Protein AF-A0A1I6QLY6-F1 (afdb_monomer_lite)

Sequence (135 aa):
MPFIPRRVPFSQSLQRQLAGAKGEIAAVLFVSQSQRSIPKPQMSLTLRGGSQLSVAYNLIVQQLFTSSTILARQFALGKNRNQIRKASTLPRWASLPIREARQATGAAIQDPLTPKWALFHLNRAYTVLTNLIDR

Foldseek 3Di:
DDPDPLDAAADPVLLVLLVLLLVLLVVVLVVLVVQVPDPDRPQHQPPPLNVLSVLLNVLSVVNSVVSVVSVVVVVVVVDDPVRRDHDPADDPVSQVSLVSSLVSLVVLLVPPSNDPVSNVSSVSSNVSSVVRNVD

Secondary structure (DSSP, 8-state):
------PPPBPHHHHHHHHHHHHHHHHHHHHHHHHHTSSS-TT---SSTHHHHHHHHHHHHHHHHHHHHHHHHHHHTT--TTTS--BSS--HHHHHHHHHHHHHHHHHHH-TTS-HHHHHHHHHHHHHHHHHH--

Structure (mmCIF, N/CA/C/O backbone):
data_AF-A0A1I6QLY6-F1
#
_entry.id   AF-A0A1I6QLY6-F1
#
loop_
_atom_site.group_PDB
_atom_site.id
_atom_site.type_symbol
_atom_site.label_atom_id
_atom_site.label_alt_id
_atom_site.label_comp_id
_atom_site.label_asym_id
_atom_site.label_entity_id
_atom_site.label_seq_id
_at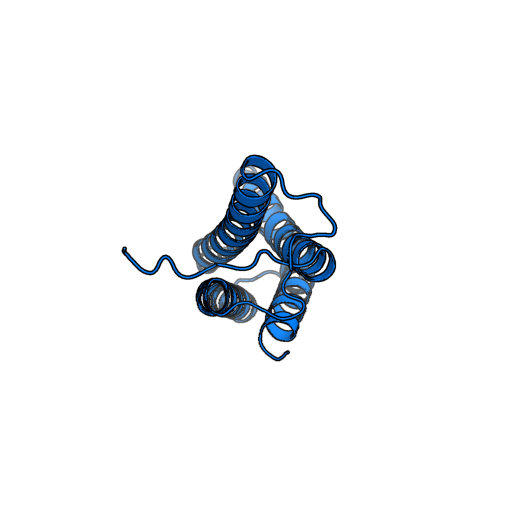om_site.pdbx_PDB_ins_code
_atom_site.Cartn_x
_atom_site.Cartn_y
_atom_site.Cartn_z
_atom_site.occupancy
_atom_site.B_iso_or_equiv
_atom_site.auth_seq_id
_atom_site.auth_comp_id
_atom_site.auth_asym_id
_atom_site.auth_atom_id
_atom_site.pdbx_PDB_model_num
ATOM 1 N N . MET A 1 1 ? -29.520 10.960 16.364 1.00 44.47 1 MET A N 1
ATOM 2 C CA . MET A 1 1 ? -28.051 11.140 16.245 1.00 44.47 1 MET A CA 1
ATOM 3 C C . MET A 1 1 ? -27.586 10.540 14.924 1.00 44.47 1 MET A C 1
ATOM 5 O O . MET A 1 1 ? -28.097 9.478 14.586 1.00 44.47 1 MET A O 1
ATOM 9 N N . PRO A 1 2 ? -26.659 11.166 14.176 1.00 45.47 2 PRO A N 1
ATOM 10 C CA . PRO A 1 2 ? -26.141 10.589 12.937 1.00 45.47 2 PRO A CA 1
ATOM 11 C C . PRO A 1 2 ? -25.313 9.326 13.218 1.00 45.47 2 PRO A C 1
ATOM 13 O O . PRO A 1 2 ? -24.435 9.321 14.083 1.00 45.47 2 PRO A O 1
ATOM 16 N N . PHE A 1 3 ? -25.576 8.251 12.474 1.00 51.56 3 PHE A N 1
ATOM 17 C CA . PHE A 1 3 ? -24.799 7.014 12.553 1.00 51.56 3 PHE A CA 1
ATOM 18 C C . PHE A 1 3 ? -23.434 7.220 11.884 1.00 51.56 3 PHE A C 1
ATOM 20 O O . PHE A 1 3 ? -23.297 7.090 10.670 1.00 51.56 3 PHE A O 1
ATOM 27 N N . ILE A 1 4 ? -22.407 7.553 12.670 1.00 57.72 4 ILE A N 1
ATOM 28 C CA . ILE A 1 4 ? -21.028 7.596 12.171 1.00 57.72 4 ILE A CA 1
ATOM 29 C C . ILE A 1 4 ? -20.530 6.145 12.054 1.00 57.72 4 ILE A C 1
ATOM 31 O O . ILE A 1 4 ? -20.343 5.493 13.089 1.00 57.72 4 ILE A O 1
ATOM 35 N N . PRO A 1 5 ? -20.281 5.609 10.841 1.00 63.12 5 PRO A N 1
ATOM 36 C CA . PRO A 1 5 ? -19.817 4.237 10.689 1.00 63.12 5 PRO A CA 1
ATOM 37 C C . PRO A 1 5 ? -18.459 4.066 11.380 1.00 63.12 5 PRO A C 1
ATOM 39 O O . PRO A 1 5 ? -17.467 4.707 11.018 1.00 63.12 5 PRO A O 1
ATOM 42 N N . ARG A 1 6 ? -18.408 3.191 12.393 1.00 75.19 6 ARG A N 1
ATOM 43 C CA . ARG A 1 6 ? -17.197 2.919 13.183 1.00 75.19 6 ARG A CA 1
ATOM 44 C C . ARG A 1 6 ? -16.128 2.255 12.313 1.00 75.19 6 ARG A C 1
ATOM 46 O O . ARG A 1 6 ? -16.076 1.032 12.198 1.00 75.19 6 ARG A O 1
ATOM 53 N N . ARG A 1 7 ? -15.243 3.061 11.721 1.00 88.00 7 ARG A N 1
ATOM 54 C CA . ARG A 1 7 ? -14.041 2.563 11.041 1.00 88.00 7 ARG A CA 1
ATOM 55 C C . ARG A 1 7 ? -13.121 1.904 12.069 1.00 88.00 7 ARG A C 1
ATOM 57 O O . ARG A 1 7 ? -12.759 2.517 13.069 1.00 88.00 7 ARG A O 1
ATOM 64 N N . VAL A 1 8 ? -12.756 0.653 11.810 1.00 90.38 8 VAL A N 1
ATOM 65 C CA . VAL A 1 8 ? -11.804 -0.115 12.622 1.00 90.38 8 VAL A CA 1
ATOM 66 C C . VAL A 1 8 ? -10.395 0.113 12.053 1.00 90.38 8 VAL A C 1
ATOM 68 O O . VAL A 1 8 ? -10.245 0.041 10.828 1.00 90.38 8 VAL A O 1
ATOM 71 N N . PRO A 1 9 ? -9.379 0.406 12.886 1.00 92.62 9 PRO A N 1
ATOM 72 C CA . PRO A 1 9 ? -8.000 0.560 12.433 1.00 92.62 9 PRO A CA 1
ATOM 73 C C . PRO A 1 9 ? -7.386 -0.793 12.061 1.00 92.62 9 PRO A C 1
ATOM 75 O O . PRO A 1 9 ? -7.827 -1.844 12.533 1.00 92.62 9 PRO A O 1
ATOM 78 N N . PHE A 1 10 ? -6.335 -0.775 11.249 1.00 93.94 10 PHE A N 1
ATOM 79 C CA . PHE A 1 10 ? -5.592 -1.979 10.892 1.00 93.94 10 PHE A CA 1
ATOM 80 C C . PHE A 1 10 ? -4.875 -2.583 12.110 1.00 93.94 10 PHE A C 1
ATOM 82 O O . PHE A 1 10 ? -4.448 -1.882 13.031 1.00 93.94 10 PHE A O 1
ATOM 89 N N . SER A 1 11 ? -4.715 -3.905 12.105 1.00 94.38 11 SER A N 1
ATOM 90 C CA . SER A 1 11 ? -3.779 -4.600 12.991 1.00 94.38 11 SER A CA 1
ATOM 91 C C . SER A 1 11 ? -2.325 -4.309 12.609 1.00 94.38 11 SER A C 1
ATOM 93 O O . SER A 1 11 ? -2.014 -3.902 11.489 1.00 94.38 11 SER A O 1
ATOM 95 N N . GLN A 1 12 ? -1.408 -4.546 13.549 1.00 92.50 12 GLN A N 1
ATOM 96 C CA . GLN A 1 12 ? 0.021 -4.291 13.353 1.00 92.50 12 GLN A CA 1
ATOM 97 C C . GLN A 1 12 ? 0.633 -5.154 12.232 1.00 92.50 12 GLN A C 1
ATOM 99 O O . GLN A 1 12 ? 1.577 -4.720 11.576 1.00 92.50 12 GLN A O 1
ATOM 104 N N . SER A 1 13 ? 0.089 -6.349 11.976 1.00 93.44 13 SER A N 1
ATOM 105 C CA . SER A 1 13 ? 0.469 -7.202 10.842 1.00 93.44 13 SER A CA 1
ATOM 106 C C . SER A 1 13 ? 0.074 -6.575 9.501 1.00 93.44 13 SER A C 1
ATOM 108 O O . SER A 1 13 ? 0.943 -6.414 8.646 1.00 93.44 13 SER A O 1
ATOM 110 N N . LEU A 1 14 ? -1.182 -6.137 9.341 1.00 93.69 14 LEU A N 1
ATOM 111 C CA . LEU A 1 14 ? -1.640 -5.431 8.134 1.00 93.69 14 LEU A CA 1
ATOM 112 C C . LEU A 1 14 ? -0.856 -4.131 7.894 1.00 93.69 14 LEU A C 1
ATOM 114 O O . LEU A 1 14 ? -0.453 -3.850 6.768 1.00 93.69 14 LEU A O 1
ATOM 118 N N . GLN A 1 15 ? -0.589 -3.352 8.952 1.00 93.94 15 GLN A N 1
ATOM 119 C CA . GLN A 1 15 ? 0.222 -2.132 8.854 1.00 93.94 15 GLN A CA 1
ATOM 120 C C . GLN A 1 15 ? 1.644 -2.427 8.363 1.00 93.94 15 GLN A C 1
ATOM 122 O O . GLN A 1 15 ? 2.135 -1.725 7.483 1.00 93.94 15 GLN A O 1
ATOM 127 N N . ARG A 1 16 ? 2.293 -3.479 8.885 1.00 95.00 16 ARG A N 1
ATOM 128 C CA . ARG A 1 16 ? 3.625 -3.916 8.430 1.00 95.00 16 ARG A CA 1
ATOM 129 C C . ARG A 1 16 ? 3.614 -4.384 6.974 1.00 95.00 16 ARG A C 1
ATOM 131 O O . ARG A 1 16 ? 4.515 -4.019 6.230 1.00 95.00 16 ARG A O 1
ATOM 138 N N . GLN A 1 17 ? 2.597 -5.139 6.557 1.00 94.94 17 GLN A N 1
ATOM 139 C CA . GLN A 1 17 ? 2.454 -5.595 5.169 1.00 94.94 17 GLN A CA 1
ATOM 140 C C . GLN A 1 17 ? 2.298 -4.410 4.204 1.00 94.94 17 GLN A C 1
ATOM 142 O O . GLN A 1 17 ? 3.074 -4.285 3.258 1.00 94.94 17 GLN A O 1
ATOM 147 N N . LEU A 1 18 ? 1.382 -3.477 4.486 1.00 94.31 18 LEU A N 1
ATOM 148 C CA . LEU A 1 18 ? 1.217 -2.263 3.677 1.00 94.31 18 LEU A CA 1
ATOM 149 C C . LEU A 1 18 ? 2.463 -1.368 3.686 1.00 94.31 18 LEU A C 1
ATOM 151 O O . LEU A 1 18 ? 2.827 -0.830 2.644 1.00 94.31 18 LEU A O 1
ATOM 155 N N . ALA A 1 19 ? 3.154 -1.234 4.821 1.00 94.00 19 ALA A N 1
ATOM 156 C CA . ALA A 1 19 ? 4.420 -0.504 4.892 1.00 94.00 19 ALA A CA 1
ATOM 157 C C . ALA A 1 19 ? 5.532 -1.169 4.055 1.00 94.00 19 ALA A C 1
ATOM 159 O O . ALA A 1 19 ? 6.325 -0.456 3.442 1.00 94.00 19 ALA A O 1
ATOM 160 N N . GLY A 1 20 ? 5.552 -2.504 3.974 1.00 94.62 20 GLY A N 1
ATOM 161 C CA . GLY A 1 20 ? 6.429 -3.262 3.080 1.00 94.62 20 GLY A CA 1
ATOM 162 C C . GLY A 1 20 ? 6.147 -2.961 1.607 1.00 94.62 20 GLY A C 1
ATOM 163 O O . GLY A 1 20 ? 7.036 -2.490 0.905 1.00 94.62 20 GLY A O 1
ATOM 164 N N . ALA A 1 21 ? 4.895 -3.120 1.160 1.00 93.88 21 ALA A N 1
ATOM 165 C CA . ALA A 1 21 ? 4.494 -2.788 -0.215 1.00 93.88 21 ALA A CA 1
ATOM 166 C C . ALA A 1 21 ? 4.794 -1.318 -0.576 1.00 93.88 21 ALA A C 1
ATOM 168 O O . ALA A 1 21 ? 5.302 -1.031 -1.659 1.00 93.88 21 ALA A O 1
ATOM 169 N N . LYS A 1 22 ? 4.560 -0.391 0.365 1.00 95.12 22 LYS A N 1
ATOM 170 C CA . LYS A 1 22 ? 4.938 1.025 0.241 1.00 95.12 22 LYS A CA 1
ATOM 171 C C . LYS A 1 22 ? 6.445 1.206 0.023 1.00 95.12 22 LYS A C 1
ATOM 173 O O . LYS A 1 22 ? 6.836 2.058 -0.767 1.00 95.12 22 LYS A O 1
ATOM 178 N N . GLY A 1 23 ? 7.278 0.466 0.756 1.00 91.81 23 GLY A N 1
ATOM 179 C CA . GLY A 1 23 ? 8.739 0.537 0.669 1.00 91.81 23 GLY A CA 1
ATOM 180 C C . GLY A 1 23 ? 9.272 0.058 -0.680 1.00 91.81 23 GLY A C 1
ATOM 181 O O . GLY A 1 23 ? 10.084 0.746 -1.290 1.00 91.81 23 GLY A O 1
ATOM 182 N N . GLU A 1 24 ? 8.751 -1.061 -1.181 1.00 94.00 24 GLU A N 1
ATOM 183 C CA . GLU A 1 24 ? 9.114 -1.606 -2.497 1.00 94.00 24 GLU A CA 1
ATOM 184 C C . GLU A 1 24 ? 8.754 -0.629 -3.638 1.00 94.00 24 GLU A C 1
ATOM 186 O O . GLU A 1 24 ? 9.584 -0.343 -4.499 1.00 94.00 24 GLU A O 1
ATOM 191 N N . ILE A 1 25 ? 7.555 -0.027 -3.610 1.00 91.38 25 ILE A N 1
ATOM 192 C CA . ILE A 1 25 ? 7.154 0.999 -4.595 1.00 91.38 25 ILE A CA 1
ATOM 193 C C . ILE A 1 25 ? 8.012 2.271 -4.452 1.00 91.38 25 ILE A C 1
ATOM 195 O O . ILE A 1 25 ? 8.403 2.872 -5.455 1.00 91.38 25 ILE A O 1
ATOM 199 N N . ALA A 1 26 ? 8.350 2.674 -3.220 1.00 89.81 26 ALA A N 1
ATOM 200 C CA . ALA A 1 26 ? 9.211 3.831 -2.968 1.00 89.81 26 ALA A CA 1
ATOM 201 C C . ALA A 1 26 ? 10.620 3.657 -3.547 1.00 89.81 26 ALA A C 1
ATOM 203 O O . ALA A 1 26 ? 11.158 4.616 -4.094 1.00 89.81 26 ALA A O 1
ATOM 204 N N . ALA A 1 27 ? 11.201 2.455 -3.461 1.00 88.50 27 ALA A N 1
ATOM 205 C CA . ALA A 1 27 ? 12.515 2.164 -4.031 1.00 88.50 27 ALA A CA 1
ATOM 206 C C . ALA A 1 27 ? 12.530 2.401 -5.552 1.00 88.50 27 ALA A C 1
ATOM 208 O O . ALA A 1 27 ? 13.419 3.081 -6.067 1.00 88.50 27 ALA A O 1
ATOM 209 N N . VAL A 1 28 ? 11.496 1.930 -6.261 1.00 88.12 28 VAL A N 1
ATOM 210 C CA . VAL A 1 28 ? 11.352 2.142 -7.711 1.00 88.12 28 VAL A CA 1
ATOM 211 C C . VAL A 1 28 ? 11.174 3.620 -8.052 1.00 88.12 28 VAL A C 1
ATOM 213 O O . VAL A 1 28 ? 11.836 4.122 -8.963 1.00 88.12 28 VAL A O 1
ATOM 216 N N . LEU A 1 29 ? 10.328 4.343 -7.311 1.00 86.81 29 LEU A N 1
ATOM 217 C CA . LEU A 1 29 ? 10.123 5.781 -7.514 1.00 86.81 29 LEU A CA 1
ATOM 218 C C . LEU A 1 29 ? 11.402 6.592 -7.250 1.00 86.81 29 LEU A C 1
ATOM 220 O O . LEU A 1 29 ? 11.733 7.462 -8.052 1.00 86.81 29 LEU A O 1
ATOM 224 N N . PHE A 1 30 ? 12.143 6.283 -6.183 1.00 85.12 30 PHE A N 1
ATOM 225 C CA . PHE A 1 30 ? 13.388 6.966 -5.829 1.00 85.12 30 PHE A CA 1
ATOM 226 C C . PHE A 1 30 ? 14.463 6.798 -6.910 1.00 85.12 30 PHE A C 1
ATOM 228 O O . PHE A 1 30 ? 15.017 7.791 -7.379 1.00 85.12 30 PHE A O 1
ATOM 235 N N . VAL A 1 31 ? 14.707 5.564 -7.369 1.00 81.88 31 VAL A N 1
ATOM 236 C CA . VAL A 1 31 ? 15.673 5.292 -8.449 1.00 81.88 31 VAL A CA 1
ATOM 237 C C . VAL A 1 31 ? 15.230 5.942 -9.767 1.00 81.88 31 VAL A C 1
ATOM 239 O O . VAL A 1 31 ? 16.050 6.516 -10.479 1.00 81.88 31 VAL A O 1
ATOM 242 N N . SER A 1 32 ? 13.927 5.948 -10.068 1.00 78.62 32 SER A N 1
ATOM 243 C CA . SER A 1 32 ? 13.393 6.641 -11.254 1.00 78.62 32 SER A CA 1
ATOM 244 C C . SER A 1 32 ? 13.607 8.160 -11.201 1.00 78.62 32 SER A C 1
ATOM 246 O O . SER A 1 32 ? 13.832 8.796 -12.230 1.00 78.62 32 SER A O 1
ATOM 248 N N . GLN A 1 33 ? 13.517 8.759 -10.010 1.00 77.12 33 GLN A N 1
ATOM 249 C CA . GLN A 1 33 ? 13.734 10.191 -9.803 1.00 77.12 33 GLN A CA 1
ATOM 250 C C . GLN A 1 33 ? 15.224 10.551 -9.867 1.00 77.12 33 GLN A C 1
ATOM 252 O O . GLN A 1 33 ? 15.574 11.500 -10.566 1.00 77.12 33 GLN A O 1
ATOM 257 N N . SER A 1 34 ? 16.108 9.775 -9.232 1.00 73.50 34 SER A N 1
ATOM 258 C CA . SER A 1 34 ? 17.555 10.036 -9.260 1.00 73.50 34 SER A CA 1
ATOM 259 C C . SER A 1 34 ? 18.173 9.840 -10.651 1.00 73.50 34 SER A C 1
ATOM 261 O O . SER A 1 34 ? 19.080 10.579 -11.035 1.00 73.50 34 SER A O 1
ATOM 263 N N . GLN A 1 35 ? 17.636 8.924 -11.463 1.00 68.62 35 GLN A N 1
ATOM 264 C CA . GLN A 1 35 ? 18.037 8.765 -12.866 1.00 68.62 35 GLN A CA 1
ATOM 265 C C . GLN A 1 35 ? 17.642 9.959 -13.749 1.00 68.62 35 GLN A C 1
ATOM 267 O O . GLN A 1 35 ? 18.359 10.260 -14.700 1.00 68.62 35 GLN A O 1
ATOM 272 N N . ARG A 1 36 ? 16.545 10.673 -13.444 1.00 60.19 36 ARG A N 1
ATOM 273 C CA . ARG A 1 36 ? 16.150 11.886 -14.191 1.00 60.19 36 ARG A CA 1
ATOM 274 C C . ARG A 1 36 ? 17.100 13.065 -13.976 1.00 60.19 36 ARG A C 1
ATOM 276 O O . ARG A 1 36 ? 17.205 13.906 -14.861 1.00 60.19 36 ARG A O 1
ATOM 283 N N . SER A 1 37 ? 17.789 13.129 -12.837 1.00 60.12 37 SER A N 1
ATOM 284 C CA . SER A 1 37 ? 18.824 14.141 -12.573 1.00 60.12 37 SER A CA 1
ATOM 285 C C . SER A 1 37 ? 20.159 13.876 -13.288 1.00 60.12 37 SER A C 1
ATOM 287 O O . SER A 1 37 ? 21.060 14.705 -13.198 1.00 60.12 37 SER A O 1
ATOM 289 N N . ILE A 1 38 ? 20.310 12.755 -14.006 1.00 59.12 38 ILE A N 1
ATOM 290 C CA . ILE A 1 38 ? 21.534 12.419 -14.746 1.00 59.12 38 ILE A CA 1
ATOM 291 C C . ILE A 1 38 ? 21.334 12.770 -16.233 1.00 59.12 38 ILE A C 1
ATOM 293 O O . ILE A 1 38 ? 20.433 12.211 -16.856 1.00 59.12 38 ILE A O 1
ATOM 297 N N . PRO A 1 39 ? 22.168 13.632 -16.852 1.00 51.56 39 PRO A N 1
ATOM 298 C CA . PRO A 1 39 ? 21.917 14.149 -18.206 1.00 51.56 39 PRO A CA 1
ATOM 299 C C . PRO A 1 39 ? 22.019 13.124 -19.356 1.00 51.56 39 PRO A C 1
ATOM 301 O O . PRO A 1 39 ? 21.597 13.426 -20.470 1.00 51.56 39 PRO A O 1
ATOM 304 N N . LYS A 1 40 ? 22.548 11.912 -19.119 1.00 55.28 40 LYS A N 1
ATOM 305 C CA . LYS A 1 40 ? 22.505 10.773 -20.063 1.00 55.28 40 LYS A CA 1
ATOM 306 C C . LYS A 1 40 ? 22.266 9.441 -19.325 1.00 55.28 40 LYS A C 1
ATOM 308 O O . LYS A 1 40 ? 23.226 8.727 -19.035 1.00 55.28 40 LYS A O 1
ATOM 313 N N . PRO A 1 41 ? 21.013 9.076 -19.006 1.00 52.28 41 PRO A N 1
ATOM 314 C CA . PRO A 1 41 ? 20.709 7.843 -18.288 1.00 52.28 41 PRO A CA 1
ATOM 315 C C . PRO A 1 41 ? 20.496 6.670 -19.262 1.00 52.28 41 PRO A C 1
ATOM 317 O O . PRO A 1 41 ? 19.450 6.567 -19.897 1.00 52.28 41 PRO A O 1
ATOM 320 N N . GLN A 1 42 ? 21.457 5.740 -19.337 1.00 54.56 42 GLN A N 1
ATOM 321 C CA . GLN A 1 42 ? 21.370 4.524 -20.176 1.00 54.56 42 GLN A CA 1
ATOM 322 C C . GLN A 1 42 ? 20.289 3.509 -19.733 1.00 54.56 42 GLN A C 1
ATOM 324 O O . GLN A 1 42 ? 20.052 2.529 -20.432 1.00 54.56 42 GLN A O 1
ATOM 329 N N . MET A 1 43 ? 19.639 3.718 -18.582 1.00 54.75 43 MET A N 1
ATOM 330 C CA . MET A 1 43 ? 18.589 2.840 -18.037 1.00 54.75 43 MET A CA 1
ATOM 331 C C . MET A 1 43 ? 17.431 3.627 -17.398 1.00 54.75 43 MET A C 1
ATOM 333 O O . MET A 1 43 ? 16.912 3.224 -16.356 1.00 54.75 43 MET A O 1
ATOM 337 N N . SER A 1 44 ? 17.046 4.770 -17.975 1.00 52.34 44 SER A N 1
ATOM 338 C CA . SER A 1 44 ? 15.912 5.544 -17.457 1.00 52.34 44 SER A CA 1
ATOM 339 C C . SER A 1 44 ? 14.597 4.774 -17.572 1.00 52.34 44 SER A C 1
ATOM 341 O O . SER A 1 44 ? 14.234 4.262 -18.632 1.00 52.34 44 SER A O 1
ATOM 343 N N . LEU A 1 45 ? 13.838 4.746 -16.476 1.00 53.28 45 LEU A N 1
ATOM 344 C CA . LEU A 1 45 ? 12.443 4.321 -16.513 1.00 53.28 45 LEU A CA 1
ATOM 345 C C . LEU A 1 45 ? 11.684 5.324 -17.404 1.00 53.28 45 LEU A C 1
ATOM 347 O O . LEU A 1 45 ? 11.600 6.512 -17.083 1.00 53.28 45 LEU A O 1
ATOM 351 N N . THR A 1 46 ? 11.195 4.890 -18.568 1.00 53.47 46 THR A N 1
ATOM 352 C CA . THR A 1 46 ? 10.537 5.777 -19.543 1.00 53.47 46 THR A CA 1
ATOM 353 C C . THR A 1 46 ? 9.069 5.933 -19.148 1.00 53.47 46 THR A C 1
ATOM 355 O O . THR A 1 46 ? 8.196 5.153 -19.513 1.00 53.47 46 THR A O 1
ATOM 358 N N . LEU A 1 47 ? 8.815 6.917 -18.282 1.00 54.34 47 LEU A N 1
ATOM 359 C CA . LEU A 1 47 ? 7.655 6.942 -17.386 1.00 54.34 47 LEU A CA 1
ATOM 360 C C . LEU A 1 47 ? 6.307 7.264 -18.068 1.00 54.34 47 LEU A C 1
ATOM 362 O O . LEU A 1 47 ? 5.750 8.339 -17.851 1.00 54.34 47 LEU A O 1
ATOM 366 N N . ARG A 1 48 ? 5.710 6.283 -18.761 1.00 53.41 48 ARG A N 1
ATOM 367 C CA . ARG A 1 48 ? 4.239 6.154 -18.822 1.00 53.41 48 ARG A CA 1
ATOM 368 C C . ARG A 1 48 ? 3.702 5.590 -17.495 1.00 53.41 48 ARG A C 1
ATOM 370 O O . ARG A 1 48 ? 2.860 6.229 -16.865 1.00 53.41 48 ARG A O 1
ATOM 377 N N . GLY A 1 49 ? 4.282 4.501 -16.979 1.00 53.50 49 GLY A N 1
ATOM 378 C CA . GLY A 1 49 ? 3.922 3.907 -15.675 1.00 53.50 49 GLY A CA 1
ATOM 379 C C . GLY A 1 49 ? 4.245 4.731 -14.408 1.00 53.50 49 GLY A C 1
ATOM 380 O O . GLY A 1 49 ? 3.759 4.417 -13.323 1.00 53.50 49 GLY A O 1
ATOM 381 N N . GLY A 1 50 ? 5.019 5.820 -14.496 1.00 61.62 50 GLY A N 1
ATOM 382 C CA . GLY A 1 50 ? 5.428 6.612 -13.318 1.00 61.62 50 GLY A CA 1
ATOM 383 C C . GLY A 1 50 ? 4.288 7.288 -12.557 1.00 61.62 50 GLY A C 1
ATOM 384 O O . GLY A 1 50 ? 4.316 7.380 -11.327 1.00 61.62 50 GLY A O 1
ATOM 385 N N . SER A 1 51 ? 3.264 7.723 -13.294 1.00 70.75 51 SER A N 1
ATOM 386 C CA . SER A 1 51 ? 2.021 8.241 -12.716 1.00 70.75 51 SER A CA 1
ATOM 387 C C . SER A 1 51 ? 1.315 7.154 -11.896 1.00 70.75 51 SER A C 1
ATOM 389 O O . SER A 1 51 ? 0.971 7.371 -10.737 1.00 70.75 51 SER A O 1
ATOM 391 N N . GLN A 1 52 ? 1.213 5.940 -12.446 1.00 80.31 52 GLN A N 1
ATOM 392 C CA . GLN A 1 52 ? 0.547 4.798 -11.812 1.00 80.31 52 GLN A CA 1
ATOM 393 C C . GLN A 1 52 ? 1.249 4.374 -10.512 1.00 80.31 52 GLN A C 1
ATOM 395 O O . GLN A 1 52 ? 0.590 4.210 -9.486 1.00 80.31 52 GLN A O 1
ATOM 400 N N . LEU A 1 53 ? 2.584 4.283 -10.505 1.00 86.00 53 LEU A N 1
ATOM 401 C CA . LEU A 1 53 ? 3.342 3.978 -9.283 1.00 86.00 53 LEU A CA 1
ATOM 402 C C . LEU A 1 53 ? 3.200 5.069 -8.212 1.00 86.00 53 LEU A C 1
ATOM 404 O O . LEU A 1 53 ? 3.086 4.756 -7.027 1.00 86.00 53 LEU A O 1
ATOM 408 N N . SER A 1 54 ? 3.143 6.340 -8.619 1.00 87.75 54 SER A N 1
ATOM 409 C CA . SER A 1 54 ? 2.910 7.464 -7.701 1.00 87.75 54 SER A CA 1
ATOM 410 C C . SER A 1 54 ? 1.497 7.421 -7.101 1.00 87.75 54 SER A C 1
ATOM 412 O O . SER A 1 54 ? 1.330 7.637 -5.901 1.00 87.75 54 SER A O 1
ATOM 414 N N . VAL A 1 55 ? 0.483 7.070 -7.901 1.00 88.44 55 VAL A N 1
ATOM 415 C CA . VAL A 1 55 ? -0.895 6.834 -7.436 1.00 88.44 55 VAL A CA 1
ATOM 416 C C . VAL A 1 55 ? -0.941 5.669 -6.443 1.00 88.44 55 VAL A C 1
ATOM 418 O O . VAL A 1 55 ? -1.451 5.842 -5.337 1.00 88.44 55 VAL A O 1
ATOM 421 N N . ALA A 1 56 ? -0.347 4.517 -6.773 1.00 90.00 56 ALA A N 1
ATOM 422 C CA . ALA A 1 56 ? -0.288 3.359 -5.878 1.00 90.00 56 ALA A CA 1
ATOM 423 C C . ALA A 1 56 ? 0.386 3.699 -4.536 1.00 90.00 56 ALA A C 1
ATOM 425 O O . ALA A 1 56 ? -0.144 3.370 -3.471 1.00 90.00 56 ALA A O 1
ATOM 426 N N . TYR A 1 57 ? 1.516 4.413 -4.576 1.00 93.12 57 TYR A N 1
ATOM 427 C CA . TYR A 1 57 ? 2.217 4.889 -3.384 1.00 93.12 57 TYR A CA 1
ATOM 428 C C . TYR A 1 57 ? 1.328 5.788 -2.513 1.00 93.12 57 TYR A C 1
ATOM 430 O O . TYR A 1 57 ? 1.181 5.539 -1.312 1.00 93.12 57 TYR A O 1
ATOM 438 N N . ASN A 1 58 ? 0.690 6.795 -3.117 1.00 93.00 58 ASN A N 1
ATOM 439 C CA . ASN A 1 58 ? -0.161 7.755 -2.413 1.00 93.00 58 ASN A CA 1
ATOM 440 C C . ASN A 1 58 ? -1.388 7.087 -1.775 1.00 93.00 58 ASN A C 1
ATOM 442 O O . ASN A 1 58 ? -1.699 7.373 -0.618 1.00 93.00 58 ASN A O 1
ATOM 446 N N . LEU A 1 59 ? -2.039 6.149 -2.472 1.00 93.75 59 LEU A N 1
ATOM 447 C CA . LEU A 1 59 ? -3.173 5.389 -1.935 1.00 93.75 59 LEU A CA 1
ATOM 448 C C . LEU A 1 59 ? -2.769 4.573 -0.695 1.00 93.75 59 LEU A C 1
ATOM 450 O O . LEU A 1 59 ? -3.462 4.619 0.326 1.00 93.75 59 LEU A O 1
ATOM 454 N N . ILE A 1 60 ? -1.622 3.883 -0.735 1.00 93.88 60 ILE A N 1
ATOM 455 C CA . ILE A 1 60 ? -1.106 3.105 0.406 1.00 93.88 60 ILE A CA 1
ATOM 456 C C . ILE A 1 60 ? -0.745 4.024 1.586 1.00 93.88 60 I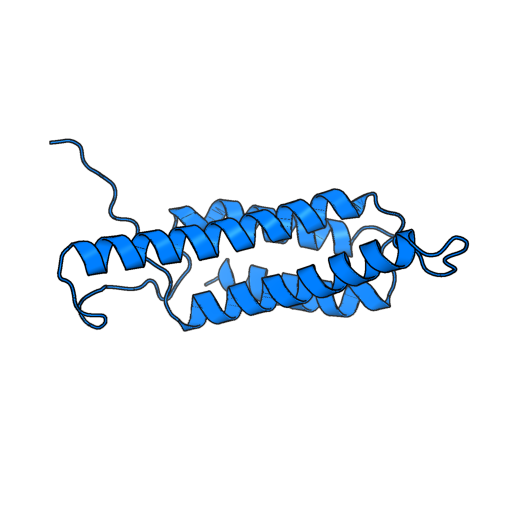LE A C 1
ATOM 458 O O . ILE A 1 60 ? -1.112 3.729 2.728 1.00 93.88 60 ILE A O 1
ATOM 462 N N . VAL A 1 61 ? -0.081 5.158 1.327 1.00 94.75 61 VAL A N 1
ATOM 463 C CA . VAL A 1 61 ? 0.213 6.190 2.342 1.00 94.75 61 VAL A CA 1
ATOM 464 C C . VAL A 1 61 ? -1.075 6.689 2.998 1.00 94.75 61 VAL A C 1
ATOM 466 O O . VAL A 1 61 ? -1.163 6.723 4.227 1.00 94.75 61 VAL A O 1
ATOM 469 N N . GLN A 1 62 ? -2.098 7.012 2.204 1.00 95.00 62 GLN A N 1
ATOM 470 C CA . GLN A 1 62 ? -3.387 7.496 2.694 1.00 95.00 62 GLN A CA 1
ATOM 471 C C . GLN A 1 62 ? -4.097 6.459 3.577 1.00 95.00 62 GLN A C 1
ATOM 473 O O . 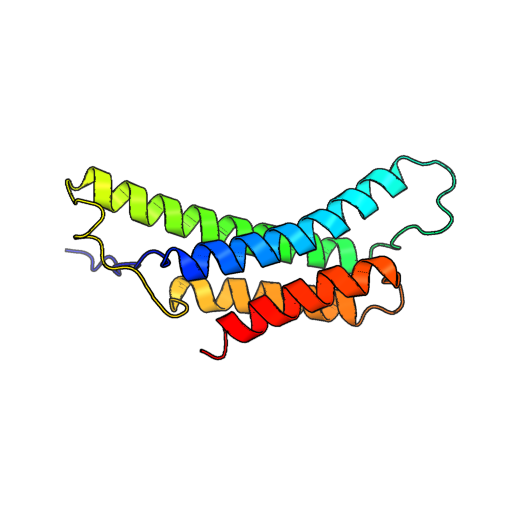GLN A 1 62 ? -4.678 6.831 4.601 1.00 95.00 62 GLN A O 1
ATOM 478 N N . GLN A 1 63 ? -4.030 5.164 3.243 1.00 94.56 63 GLN A N 1
ATOM 479 C CA . GLN A 1 63 ? -4.628 4.110 4.074 1.00 94.56 63 GLN A CA 1
ATOM 480 C C . GLN A 1 63 ? -3.895 3.941 5.412 1.00 94.56 63 GLN A C 1
ATOM 482 O O . GLN A 1 63 ? -4.540 3.843 6.460 1.00 94.56 63 GLN A O 1
ATOM 487 N N . LEU A 1 64 ? -2.557 3.967 5.400 1.00 94.56 64 LEU A N 1
ATOM 488 C CA . LEU A 1 64 ? -1.745 3.935 6.621 1.00 94.56 64 LEU A CA 1
ATOM 489 C C . LEU A 1 64 ? -2.033 5.152 7.513 1.00 94.56 64 LEU A C 1
ATOM 491 O O . LEU A 1 64 ? -2.298 4.984 8.704 1.00 94.56 64 LEU A O 1
ATOM 495 N N . PHE A 1 65 ? -2.070 6.357 6.935 1.00 94.31 65 PHE A N 1
ATOM 496 C CA . PHE A 1 65 ? -2.414 7.585 7.654 1.00 94.31 65 PHE A CA 1
ATOM 497 C C . PHE A 1 65 ? -3.825 7.515 8.248 1.00 94.31 65 PHE A C 1
ATOM 499 O O . PHE A 1 65 ? -3.992 7.714 9.449 1.00 94.31 65 PHE A O 1
ATOM 506 N N . THR A 1 66 ? -4.826 7.123 7.452 1.00 94.19 66 THR A N 1
ATOM 507 C CA . THR A 1 66 ? -6.220 6.980 7.908 1.00 94.19 66 THR A CA 1
ATOM 508 C C . THR A 1 66 ? -6.334 5.989 9.068 1.00 94.19 66 THR A C 1
ATOM 510 O O . THR A 1 66 ? -7.014 6.273 10.056 1.00 94.19 66 THR A O 1
ATOM 513 N N . SER A 1 67 ? -5.629 4.851 9.009 1.00 94.50 67 SER A N 1
ATOM 514 C CA . SER A 1 67 ? -5.576 3.898 10.125 1.00 94.50 67 SER A CA 1
ATOM 515 C C . SER A 1 67 ? -4.956 4.511 11.386 1.00 94.50 67 SER A C 1
ATOM 517 O O . SER A 1 67 ? -5.436 4.228 12.487 1.00 94.50 67 SER A O 1
ATOM 519 N N . SER A 1 68 ? -3.909 5.326 11.254 1.00 93.25 68 SER A N 1
ATOM 520 C CA . SER A 1 68 ? -3.276 6.021 12.381 1.00 93.25 68 SER A CA 1
ATOM 521 C C . SER A 1 68 ? -4.186 7.098 12.977 1.00 93.25 68 SER A C 1
ATOM 523 O O . SER A 1 68 ? -4.324 7.162 14.196 1.00 93.25 68 SER A O 1
ATOM 525 N N . THR A 1 69 ? -4.901 7.873 12.153 1.00 94.19 69 THR A N 1
ATOM 526 C CA . THR A 1 69 ? -5.911 8.838 12.624 1.00 94.19 69 THR A CA 1
ATOM 527 C C . THR A 1 69 ? -7.044 8.145 13.386 1.00 94.19 69 THR A C 1
ATOM 529 O O . THR A 1 69 ? -7.499 8.651 14.412 1.00 94.19 69 THR A O 1
ATOM 532 N N . ILE A 1 70 ? -7.494 6.970 12.929 1.00 92.94 70 ILE A N 1
ATOM 533 C CA . ILE A 1 70 ? -8.507 6.175 13.640 1.00 92.94 70 ILE A CA 1
ATOM 534 C C . ILE A 1 70 ? -7.983 5.730 15.016 1.00 92.94 70 ILE A C 1
ATOM 536 O O . ILE A 1 70 ? -8.715 5.851 15.997 1.00 92.94 70 ILE A O 1
ATOM 540 N N . LEU A 1 71 ? -6.731 5.261 15.113 1.00 93.06 71 LEU A N 1
ATOM 541 C CA . LEU A 1 71 ? -6.104 4.905 16.395 1.00 93.06 71 LEU A CA 1
ATOM 542 C C . LEU A 1 71 ? -6.008 6.117 17.332 1.00 93.06 71 LEU A C 1
ATOM 544 O O . LEU A 1 71 ? -6.475 6.035 18.466 1.00 93.06 71 LEU A O 1
ATOM 548 N N . ALA A 1 72 ? -5.478 7.244 16.847 1.00 92.62 72 ALA A N 1
ATOM 549 C CA . ALA A 1 72 ? -5.343 8.481 17.617 1.00 92.62 72 ALA A CA 1
ATOM 550 C C . ALA A 1 72 ? -6.688 8.955 18.194 1.00 92.62 72 ALA A C 1
ATOM 552 O O . ALA A 1 72 ? -6.775 9.282 19.375 1.00 92.62 72 ALA A O 1
ATOM 553 N N . ARG A 1 73 ? -7.771 8.889 17.404 1.00 92.44 73 ARG A N 1
ATOM 554 C CA . ARG A 1 73 ? -9.131 9.199 17.878 1.00 92.44 73 ARG A CA 1
ATOM 555 C C . ARG A 1 73 ? -9.617 8.260 18.984 1.00 92.44 73 ARG A C 1
ATOM 557 O O . ARG A 1 73 ? -10.343 8.708 19.859 1.00 92.44 73 ARG A O 1
ATOM 564 N N . GLN A 1 74 ? -9.254 6.974 18.972 1.00 91.50 74 GLN A N 1
ATOM 565 C CA . GLN A 1 74 ? -9.632 6.068 20.066 1.00 91.50 74 GLN A CA 1
ATOM 566 C C . GLN A 1 74 ? -8.833 6.347 21.349 1.00 91.50 74 GLN A C 1
ATOM 568 O O . GLN A 1 74 ? -9.411 6.269 22.430 1.00 91.50 74 GLN A O 1
ATOM 573 N N . PHE A 1 75 ? -7.550 6.715 21.241 1.00 93.25 75 PHE A N 1
ATOM 574 C CA . PHE A 1 75 ? -6.747 7.148 22.392 1.00 93.25 75 PHE A CA 1
ATOM 575 C C . PHE A 1 75 ? -7.270 8.460 22.997 1.00 93.25 75 PHE A C 1
ATOM 577 O O . PHE A 1 75 ? -7.403 8.551 24.212 1.00 93.25 75 PHE A O 1
ATOM 584 N N . ALA A 1 76 ? -7.666 9.431 22.166 1.00 92.12 76 ALA A N 1
ATOM 585 C CA . ALA A 1 76 ? -8.303 10.674 22.621 1.00 92.12 76 ALA A CA 1
ATOM 586 C C . ALA A 1 76 ? -9.657 10.449 23.332 1.00 92.12 76 ALA A C 1
ATOM 588 O O . ALA A 1 76 ? -10.075 11.273 24.135 1.00 92.12 76 ALA A O 1
ATOM 589 N N . LEU A 1 77 ? -10.322 9.314 23.079 1.00 92.00 77 LEU A N 1
ATOM 590 C CA . LEU A 1 77 ? -11.516 8.856 23.805 1.00 92.00 77 LEU A CA 1
ATOM 591 C C . LEU A 1 77 ? -11.172 8.026 25.065 1.00 92.00 77 LEU A C 1
ATOM 593 O O . LEU A 1 77 ? -12.006 7.251 25.532 1.00 92.00 77 LEU A O 1
ATOM 597 N N . GLY A 1 78 ? -9.941 8.124 25.577 1.00 92.81 78 GLY A N 1
ATOM 598 C CA . GLY A 1 78 ? -9.493 7.468 26.811 1.00 92.81 78 GLY A CA 1
ATOM 599 C C . GLY A 1 78 ? -9.261 5.956 26.715 1.00 92.81 78 GLY A C 1
ATOM 600 O O . GLY A 1 78 ? -9.112 5.301 27.743 1.00 92.81 78 GLY A O 1
ATOM 601 N N . LYS A 1 79 ? -9.243 5.360 25.512 1.00 91.88 79 LYS A N 1
ATOM 602 C CA . LYS A 1 79 ? -9.080 3.902 25.368 1.00 91.88 79 LYS A CA 1
ATOM 603 C C . LYS A 1 79 ? -7.623 3.470 25.345 1.00 91.88 79 LYS A C 1
ATOM 605 O O . LYS A 1 79 ? -6.836 3.928 24.520 1.00 91.88 79 LYS A O 1
ATOM 610 N N . ASN A 1 80 ? -7.311 2.452 26.138 1.00 91.88 80 ASN A N 1
ATOM 611 C CA . ASN A 1 80 ? -6.014 1.785 26.126 1.00 91.88 80 ASN A CA 1
ATOM 612 C C . ASN A 1 80 ? -5.813 0.934 24.860 1.00 91.88 80 ASN A C 1
ATOM 614 O O . ASN A 1 80 ? -6.761 0.396 24.282 1.00 91.88 80 ASN A O 1
ATOM 618 N N . ARG A 1 81 ? -4.549 0.722 24.458 1.00 86.44 81 ARG A N 1
ATOM 619 C CA . ARG A 1 81 ? -4.155 0.001 23.222 1.00 86.44 81 ARG A CA 1
ATOM 620 C C . ARG A 1 81 ? -4.786 -1.393 23.075 1.00 86.44 81 ARG A C 1
ATOM 622 O O . ARG A 1 81 ? -4.958 -1.856 21.942 1.00 86.44 81 ARG A O 1
ATOM 629 N N . ASN A 1 82 ? -5.120 -2.045 24.189 1.00 89.88 82 ASN A N 1
ATOM 630 C CA . ASN A 1 82 ? -5.716 -3.385 24.241 1.00 89.88 82 ASN A CA 1
ATOM 631 C C . ASN A 1 82 ? -7.252 -3.363 24.117 1.00 89.88 82 ASN A C 1
ATOM 633 O O . ASN A 1 82 ? -7.835 -4.324 23.632 1.00 89.88 82 ASN A O 1
ATOM 637 N N . GLN A 1 83 ? -7.903 -2.249 24.473 1.00 91.44 83 GLN A N 1
ATOM 638 C CA . GLN A 1 83 ? -9.354 -2.044 24.340 1.00 91.44 83 GLN A CA 1
ATOM 639 C C . GLN A 1 83 ? -9.761 -1.633 22.911 1.00 91.44 83 GLN A C 1
ATOM 641 O O . GLN A 1 83 ? -10.937 -1.672 22.543 1.00 91.44 83 GLN A O 1
ATOM 646 N N . ILE A 1 84 ? -8.798 -1.216 22.084 1.00 90.50 84 ILE A N 1
ATOM 647 C CA . ILE A 1 84 ? -9.039 -0.840 20.690 1.00 90.50 84 ILE A CA 1
ATOM 648 C C . ILE A 1 84 ? -9.063 -2.099 19.817 1.00 90.50 84 ILE A C 1
ATOM 650 O O . ILE A 1 84 ? -8.012 -2.659 19.486 1.00 90.50 84 ILE A O 1
ATOM 654 N N . ARG A 1 85 ? -10.268 -2.505 19.390 1.00 91.44 85 ARG A N 1
ATOM 655 C CA . ARG A 1 85 ? -10.461 -3.525 18.346 1.00 91.44 85 ARG A CA 1
ATOM 656 C C . ARG A 1 85 ? -9.710 -3.105 17.079 1.00 91.44 85 ARG A C 1
ATOM 658 O O . ARG A 1 85 ? -9.852 -1.973 16.623 1.00 91.44 85 ARG A O 1
ATOM 665 N N . LYS A 1 86 ? -8.933 -4.026 16.511 1.00 93.25 86 LYS A N 1
ATOM 666 C CA . LYS A 1 86 ? -8.169 -3.855 15.265 1.00 93.25 86 LYS A CA 1
ATOM 667 C C . LYS A 1 86 ? -8.652 -4.877 14.243 1.00 93.25 86 LYS A C 1
ATOM 669 O O . LYS A 1 86 ? -9.102 -5.956 14.622 1.00 93.25 86 LYS A O 1
ATOM 674 N N . ALA A 1 87 ? -8.563 -4.542 12.965 1.00 91.69 87 ALA A N 1
ATOM 675 C CA . ALA A 1 87 ? -8.925 -5.440 11.880 1.00 91.69 87 ALA A CA 1
ATOM 676 C C . ALA A 1 87 ? -7.761 -6.392 11.560 1.00 91.69 87 ALA A C 1
ATOM 678 O O . ALA A 1 87 ? -6.634 -5.943 11.345 1.00 91.69 87 ALA A O 1
ATOM 679 N N . SER A 1 88 ? -8.020 -7.699 11.559 1.00 89.25 88 SER A N 1
ATOM 680 C CA . SER A 1 88 ? -7.082 -8.742 11.116 1.00 89.25 88 SER A CA 1
ATOM 681 C C . SER A 1 88 ? -7.071 -8.903 9.592 1.00 89.25 88 SER A C 1
ATOM 683 O O . SER A 1 88 ? -6.015 -9.167 9.026 1.00 89.25 88 SER A O 1
ATOM 685 N N . THR A 1 89 ? -8.219 -8.688 8.948 1.00 91.88 89 THR A N 1
ATOM 686 C CA . THR A 1 89 ? -8.421 -8.642 7.490 1.00 91.88 89 THR A CA 1
ATOM 687 C C . THR A 1 89 ? -8.662 -7.209 7.010 1.00 91.88 89 THR A C 1
ATOM 689 O O . THR A 1 89 ? -8.813 -6.285 7.817 1.00 91.88 89 THR A O 1
ATOM 692 N N . LEU A 1 90 ? -8.672 -7.000 5.692 1.00 91.94 90 LEU A N 1
ATOM 693 C CA . LEU A 1 90 ? -8.795 -5.683 5.071 1.00 91.94 90 LEU A CA 1
ATOM 694 C C . LEU A 1 90 ? -10.190 -5.053 5.309 1.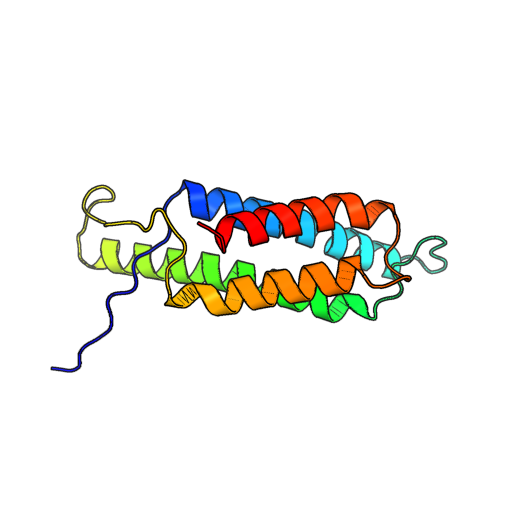00 91.94 90 LEU A C 1
ATOM 696 O O . LEU A 1 90 ? -11.196 -5.574 4.824 1.00 91.94 90 LEU A O 1
ATOM 700 N N . PRO A 1 91 ? -10.305 -3.910 6.020 1.00 91.88 91 PRO A N 1
ATOM 701 C CA . PRO A 1 91 ? -11.592 -3.246 6.211 1.00 91.88 91 PRO A CA 1
ATOM 702 C C . PRO A 1 91 ? -12.208 -2.759 4.897 1.00 91.88 91 PRO A C 1
ATOM 704 O O . PRO A 1 91 ? -11.515 -2.187 4.059 1.00 91.88 91 PRO A O 1
ATOM 707 N N . ARG A 1 92 ? -13.542 -2.843 4.779 1.00 90.75 92 ARG A N 1
ATOM 708 C CA . ARG A 1 92 ? -14.300 -2.352 3.606 1.00 90.75 92 ARG A CA 1
ATOM 709 C C . ARG A 1 92 ? -13.971 -0.906 3.205 1.00 90.75 92 ARG A C 1
ATOM 711 O O . ARG A 1 92 ? -13.983 -0.591 2.028 1.00 90.75 92 ARG A O 1
ATOM 718 N N . TRP A 1 93 ? -13.660 -0.027 4.163 1.00 91.31 93 TRP A N 1
ATOM 719 C CA . TRP A 1 93 ? -13.313 1.373 3.872 1.00 91.31 93 TRP A CA 1
ATOM 720 C C . TRP A 1 93 ? -11.948 1.547 3.184 1.00 91.31 93 TRP A C 1
ATOM 722 O O . TRP A 1 93 ? -11.713 2.590 2.585 1.00 91.31 93 TRP A O 1
ATOM 732 N N . ALA A 1 94 ? -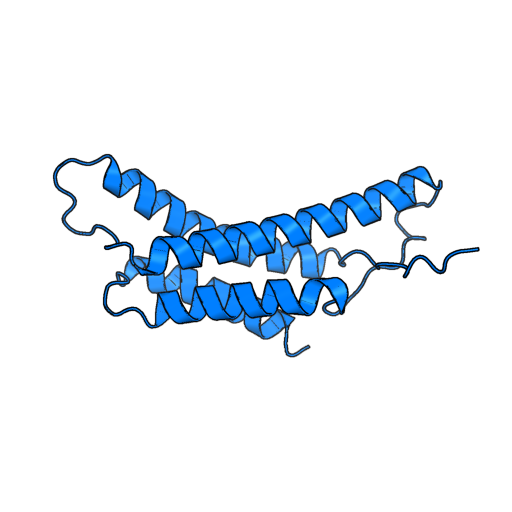11.068 0.546 3.273 1.00 93.00 94 ALA A N 1
ATOM 733 C CA . ALA A 1 94 ? -9.731 0.538 2.681 1.00 93.00 94 ALA A CA 1
ATOM 734 C C . ALA A 1 94 ? -9.611 -0.405 1.469 1.00 93.00 94 ALA A C 1
ATOM 736 O O . ALA A 1 94 ? -8.572 -0.424 0.810 1.00 93.00 94 ALA A O 1
ATOM 737 N N . SER A 1 95 ? -10.649 -1.197 1.168 1.00 92.25 95 SER A N 1
ATOM 738 C CA . SER A 1 95 ? -10.580 -2.239 0.140 1.00 92.25 95 SER A CA 1
ATOM 739 C C . SER A 1 95 ? -10.423 -1.678 -1.273 1.00 92.25 95 SER A C 1
ATOM 741 O O . SER A 1 95 ? -9.596 -2.183 -2.029 1.00 92.25 95 SER A O 1
ATOM 743 N N . LEU A 1 96 ? -11.171 -0.625 -1.618 1.00 93.38 96 LEU A N 1
ATOM 744 C CA . LEU A 1 96 ? -11.104 0.014 -2.934 1.00 93.38 96 LEU A CA 1
ATOM 745 C C . LEU A 1 96 ? -9.729 0.678 -3.192 1.00 93.38 96 LEU A C 1
ATOM 747 O O . LEU A 1 96 ? -9.075 0.252 -4.143 1.00 93.38 96 LEU A O 1
ATOM 751 N N . PRO A 1 97 ? -9.197 1.569 -2.323 1.00 93.69 97 PRO A N 1
ATOM 752 C CA . PRO A 1 97 ? -7.861 2.153 -2.509 1.00 93.69 97 PRO A CA 1
ATOM 753 C C . PRO A 1 97 ? -6.725 1.130 -2.654 1.00 93.69 97 PRO A C 1
ATOM 755 O O . PRO A 1 97 ? -5.763 1.358 -3.381 1.00 93.69 97 PRO A O 1
ATOM 758 N N . ILE A 1 98 ? -6.811 -0.015 -1.966 1.00 94.12 98 ILE A N 1
ATOM 759 C CA . ILE A 1 98 ? -5.789 -1.070 -2.056 1.00 94.12 98 ILE A CA 1
ATOM 760 C C . ILE A 1 98 ? -5.950 -1.903 -3.338 1.00 94.12 98 ILE A C 1
ATOM 762 O O . ILE A 1 98 ? -4.946 -2.305 -3.927 1.00 94.12 98 ILE A O 1
ATOM 766 N N . ARG A 1 99 ? -7.182 -2.101 -3.831 1.00 95.25 99 ARG A N 1
ATOM 767 C CA . ARG A 1 99 ? -7.443 -2.692 -5.158 1.00 95.25 99 ARG A CA 1
ATOM 768 C C . ARG A 1 99 ? -6.929 -1.801 -6.288 1.00 95.25 99 ARG A C 1
ATOM 770 O O . ARG A 1 99 ? -6.268 -2.315 -7.185 1.00 95.25 99 ARG A O 1
ATOM 777 N N . GLU A 1 100 ? -7.154 -0.493 -6.204 1.00 93.81 100 GLU A N 1
ATOM 778 C CA . GLU A 1 100 ? -6.618 0.502 -7.143 1.00 93.81 100 GLU A CA 1
ATOM 779 C C . GLU A 1 100 ? -5.082 0.532 -7.109 1.00 93.81 100 GLU A C 1
ATOM 781 O O . GLU A 1 100 ? -4.438 0.450 -8.153 1.00 93.81 100 GLU A O 1
ATOM 786 N N . ALA A 1 101 ? -4.471 0.534 -5.917 1.00 93.56 101 ALA A N 1
ATOM 787 C CA . ALA A 1 101 ? -3.017 0.437 -5.780 1.00 93.56 101 ALA A CA 1
ATOM 788 C C . ALA A 1 101 ? -2.455 -0.870 -6.374 1.00 93.56 101 ALA A C 1
ATOM 790 O O . ALA A 1 101 ? -1.414 -0.841 -7.036 1.00 93.56 101 ALA A O 1
ATOM 791 N N . ARG A 1 102 ? -3.149 -2.011 -6.206 1.00 95.19 102 ARG A N 1
ATOM 792 C CA . ARG A 1 102 ? -2.788 -3.282 -6.865 1.00 95.19 102 ARG A CA 1
ATOM 793 C C . ARG A 1 102 ? -2.861 -3.152 -8.386 1.00 95.19 102 ARG A C 1
ATOM 795 O O . ARG A 1 102 ? -1.912 -3.546 -9.056 1.00 95.19 102 ARG A O 1
ATOM 802 N N . GLN A 1 103 ? -3.950 -2.604 -8.926 1.00 93.81 103 GLN A N 1
ATOM 803 C CA . GLN A 1 103 ? -4.138 -2.422 -10.371 1.00 93.81 103 GLN A CA 1
ATOM 804 C C . GLN A 1 103 ? -3.056 -1.523 -10.974 1.00 93.81 103 GLN A C 1
ATOM 806 O O . GLN A 1 103 ? -2.431 -1.907 -11.957 1.00 93.81 103 GLN A O 1
ATOM 811 N N . ALA A 1 104 ? -2.770 -0.379 -10.353 1.00 91.06 104 ALA A N 1
ATOM 812 C CA . ALA A 1 104 ? -1.728 0.540 -10.801 1.00 91.06 104 ALA A CA 1
ATOM 813 C C . ALA A 1 104 ? -0.314 -0.074 -10.713 1.00 91.06 104 ALA A C 1
ATOM 815 O O . ALA A 1 104 ? 0.505 0.135 -11.605 1.00 91.06 104 ALA A O 1
ATOM 816 N N . THR A 1 105 ? -0.039 -0.894 -9.690 1.00 91.88 105 THR A N 1
ATOM 817 C CA . THR A 1 105 ? 1.217 -1.665 -9.601 1.00 91.88 105 THR A CA 1
ATOM 818 C C . THR A 1 105 ? 1.293 -2.740 -10.694 1.00 91.88 105 THR A C 1
ATOM 820 O O . THR A 1 105 ? 2.338 -2.910 -11.313 1.00 91.88 105 THR A O 1
ATOM 823 N N . GLY A 1 106 ? 0.189 -3.444 -10.968 1.00 92.69 106 GLY A N 1
ATOM 824 C CA . GLY A 1 106 ? 0.103 -4.465 -12.018 1.00 92.69 106 GLY A CA 1
ATOM 825 C C . GLY A 1 106 ? 0.274 -3.894 -13.426 1.00 92.69 106 GLY A C 1
ATOM 826 O O . GLY A 1 106 ? 1.022 -4.453 -14.222 1.00 92.69 106 GLY A O 1
ATOM 827 N N . ALA A 1 107 ? -0.337 -2.741 -13.708 1.00 90.06 107 ALA A N 1
ATOM 828 C CA . ALA A 1 107 ? -0.164 -2.022 -14.968 1.00 90.06 107 ALA A CA 1
ATOM 829 C C . ALA A 1 107 ? 1.303 -1.610 -15.192 1.00 90.06 107 ALA A C 1
ATOM 831 O O . ALA A 1 107 ? 1.835 -1.815 -16.278 1.00 90.06 107 ALA A O 1
ATOM 832 N N . ALA A 1 108 ? 1.994 -1.142 -14.146 1.00 88.50 108 ALA A N 1
ATOM 833 C CA . ALA A 1 108 ? 3.422 -0.844 -14.220 1.00 88.50 108 ALA A CA 1
ATOM 834 C C . ALA A 1 108 ? 4.303 -2.097 -14.424 1.00 88.50 108 ALA A C 1
ATOM 836 O O . ALA A 1 108 ? 5.352 -1.995 -15.049 1.00 88.50 108 ALA A O 1
ATOM 837 N N . ILE A 1 109 ? 3.901 -3.280 -13.942 1.00 90.50 109 ILE A N 1
ATOM 838 C CA . ILE A 1 109 ? 4.601 -4.552 -14.230 1.00 90.50 109 ILE A CA 1
ATOM 839 C C . ILE A 1 109 ? 4.405 -4.979 -15.694 1.00 90.50 109 ILE A C 1
ATOM 841 O O . ILE A 1 109 ? 5.309 -5.564 -16.282 1.00 90.50 109 ILE A O 1
ATOM 845 N N . GLN A 1 110 ? 3.232 -4.699 -16.268 1.00 89.81 110 GLN A N 1
ATOM 846 C CA . GLN A 1 110 ? 2.872 -5.059 -17.644 1.00 89.81 110 GLN A CA 1
ATOM 847 C C . GLN A 1 110 ? 3.392 -4.070 -18.703 1.00 89.81 110 GLN A C 1
ATOM 849 O O . GLN A 1 110 ? 3.401 -4.415 -19.882 1.00 89.81 110 GLN A O 1
ATOM 854 N N . ASP A 1 111 ? 3.821 -2.865 -18.312 1.00 85.75 111 ASP A N 1
ATOM 855 C CA . ASP A 1 111 ? 4.423 -1.874 -19.213 1.00 85.75 111 ASP A CA 1
ATOM 856 C C . ASP A 1 111 ? 5.762 -2.407 -19.783 1.00 85.75 111 ASP A C 1
ATOM 858 O O . ASP A 1 111 ? 6.702 -2.627 -19.011 1.00 85.75 111 ASP A O 1
ATOM 862 N N . PRO A 1 112 ? 5.902 -2.598 -21.114 1.00 82.94 112 PRO A N 1
ATOM 863 C CA . PRO A 1 112 ? 7.144 -3.079 -21.729 1.00 82.94 112 PRO A CA 1
ATOM 864 C C . PRO A 1 112 ? 8.357 -2.168 -21.494 1.00 82.94 112 PRO A C 1
ATOM 866 O O . PRO A 1 112 ? 9.493 -2.604 -21.673 1.00 82.94 112 PRO A O 1
ATOM 869 N N . LEU A 1 113 ? 8.128 -0.906 -21.111 1.00 81.94 113 LEU A N 1
ATOM 870 C CA . LEU A 1 113 ? 9.172 0.070 -20.793 1.00 81.94 113 LEU A CA 1
ATOM 871 C C . LEU A 1 113 ? 9.673 -0.040 -19.341 1.00 81.94 113 LEU A C 1
ATOM 873 O O . LEU A 1 113 ? 10.612 0.664 -18.959 1.00 81.94 113 LEU A O 1
ATOM 877 N N . THR A 1 114 ? 9.082 -0.914 -18.520 1.00 83.44 114 THR A N 1
ATOM 878 C CA . THR A 1 114 ? 9.531 -1.134 -17.143 1.00 83.44 114 THR A CA 1
ATOM 879 C C . THR A 1 114 ? 10.831 -1.949 -17.119 1.00 83.44 114 THR A C 1
ATOM 881 O O . THR A 1 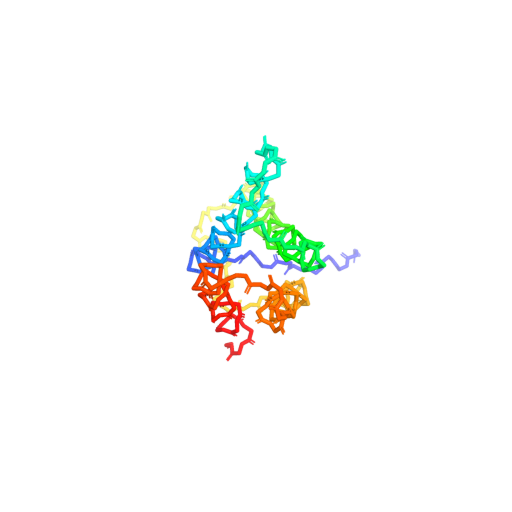114 ? 10.863 -3.106 -17.545 1.00 83.44 114 THR A O 1
ATOM 884 N N . PRO A 1 115 ? 11.935 -1.389 -16.590 1.00 82.19 115 PRO A N 1
ATOM 885 C CA . PRO A 1 115 ? 13.233 -2.044 -16.608 1.00 82.19 115 PRO A CA 1
ATOM 886 C C . PRO A 1 115 ? 13.281 -3.228 -15.637 1.00 82.19 115 PRO A C 1
ATOM 888 O O . PRO A 1 115 ? 12.691 -3.205 -14.554 1.00 82.19 115 PRO A O 1
ATOM 891 N N . LYS A 1 116 ? 14.070 -4.252 -15.989 1.00 86.19 116 LYS A N 1
ATOM 892 C CA . LYS A 1 116 ? 14.164 -5.522 -15.243 1.00 86.19 116 LYS A CA 1
ATOM 893 C C . LYS A 1 116 ? 14.479 -5.359 -13.748 1.00 86.19 116 LYS A C 1
ATOM 895 O O . LYS A 1 116 ? 13.981 -6.142 -12.946 1.00 86.19 116 LYS A O 1
ATOM 900 N N . TRP A 1 117 ? 15.254 -4.340 -13.365 1.00 84.44 117 TRP A N 1
ATOM 901 C CA . TRP A 1 117 ? 15.570 -4.056 -11.959 1.00 84.44 117 TRP A CA 1
ATOM 902 C C . TRP A 1 117 ? 14.328 -3.647 -11.145 1.00 84.44 117 TRP A C 1
ATOM 904 O O . TRP A 1 117 ? 14.202 -4.023 -9.982 1.00 84.44 117 TRP A O 1
ATOM 914 N N . ALA A 1 118 ? 13.376 -2.931 -11.754 1.00 86.69 118 ALA A N 1
ATOM 915 C CA . ALA A 1 118 ? 12.154 -2.489 -11.087 1.00 86.69 118 ALA A CA 1
ATOM 916 C C . ALA A 1 118 ? 11.167 -3.650 -10.890 1.00 86.69 118 ALA A C 1
ATOM 918 O O . ALA A 1 118 ? 10.497 -3.719 -9.859 1.00 86.69 118 ALA A O 1
ATOM 919 N N . LEU A 1 119 ? 11.117 -4.596 -11.838 1.00 89.31 119 LEU A N 1
ATOM 920 C CA . LEU A 1 119 ? 10.200 -5.741 -11.800 1.00 89.31 119 LEU A CA 1
ATOM 921 C C . LEU A 1 119 ? 10.318 -6.561 -10.507 1.00 89.31 119 LEU A C 1
ATOM 923 O O . LEU A 1 119 ? 9.298 -7.029 -10.008 1.00 89.31 119 LEU A O 1
ATOM 927 N N . PHE A 1 120 ? 11.514 -6.716 -9.930 1.00 90.94 120 PHE A N 1
ATOM 928 C CA . PHE A 1 120 ? 11.687 -7.433 -8.658 1.00 90.94 120 PHE A CA 1
ATOM 929 C C . PHE A 1 120 ? 10.890 -6.780 -7.515 1.00 90.94 120 PHE A C 1
ATOM 931 O O . PHE A 1 120 ? 10.080 -7.436 -6.856 1.00 90.94 120 PHE A O 1
ATOM 938 N N . HIS A 1 121 ? 11.064 -5.471 -7.329 1.00 92.19 121 HIS A N 1
ATOM 939 C CA . HIS A 1 121 ? 10.370 -4.691 -6.304 1.00 92.19 121 HIS A CA 1
ATOM 940 C C . HIS A 1 121 ? 8.859 -4.622 -6.566 1.00 92.19 121 HIS A C 1
ATOM 942 O O . HIS A 1 121 ? 8.052 -4.856 -5.662 1.00 92.19 121 HIS A O 1
ATOM 948 N N . LEU A 1 122 ? 8.455 -4.371 -7.817 1.00 92.69 122 LEU A N 1
ATOM 949 C CA . LEU A 1 122 ? 7.041 -4.274 -8.180 1.00 92.69 122 LEU A CA 1
ATOM 950 C C . LEU A 1 122 ? 6.299 -5.602 -7.976 1.00 92.69 122 LEU A C 1
ATOM 952 O O . LEU A 1 122 ? 5.214 -5.597 -7.399 1.00 92.69 122 LEU A O 1
ATOM 956 N N . ASN A 1 123 ? 6.887 -6.744 -8.353 1.00 94.62 123 ASN A N 1
ATOM 957 C CA . ASN A 1 123 ? 6.276 -8.057 -8.118 1.00 94.62 123 ASN A CA 1
ATOM 958 C C . ASN A 1 123 ? 6.120 -8.368 -6.619 1.00 94.62 123 ASN A C 1
ATOM 960 O O . ASN A 1 123 ? 5.094 -8.920 -6.211 1.00 94.62 123 ASN A O 1
ATOM 964 N N . ARG A 1 124 ? 7.080 -7.965 -5.771 1.00 94.56 124 ARG A N 1
ATOM 965 C CA . ARG A 1 124 ? 6.956 -8.088 -4.305 1.00 94.56 124 ARG A CA 1
ATOM 966 C C . ARG A 1 124 ? 5.814 -7.229 -3.764 1.00 94.56 124 ARG A C 1
ATOM 968 O O . ARG A 1 124 ? 4.970 -7.743 -3.028 1.00 94.56 124 ARG A O 1
ATOM 975 N N . ALA A 1 125 ? 5.733 -5.961 -4.172 1.00 93.69 125 ALA A N 1
ATOM 976 C CA . ALA A 1 125 ? 4.632 -5.073 -3.800 1.00 93.69 125 ALA A CA 1
ATOM 977 C C . ALA A 1 125 ? 3.269 -5.635 -4.242 1.00 93.69 125 ALA A C 1
ATOM 979 O O . ALA A 1 125 ? 2.347 -5.738 -3.432 1.00 93.69 125 ALA A O 1
ATOM 980 N N . TYR A 1 126 ? 3.162 -6.068 -5.500 1.00 95.69 126 TYR A N 1
ATOM 981 C CA . TYR A 1 126 ? 1.950 -6.641 -6.081 1.00 95.69 126 TYR A CA 1
ATOM 982 C C . TYR A 1 126 ? 1.495 -7.913 -5.353 1.00 95.69 126 TYR A C 1
ATOM 984 O O . TYR A 1 126 ? 0.312 -8.057 -5.040 1.00 95.69 126 TYR A O 1
ATOM 992 N N . THR A 1 127 ? 2.432 -8.802 -5.008 1.00 95.69 127 THR A N 1
ATOM 993 C CA . THR A 1 127 ? 2.156 -10.021 -4.230 1.00 95.69 127 THR A CA 1
ATOM 994 C C . THR A 1 127 ? 1.584 -9.682 -2.853 1.00 95.69 127 THR A C 1
ATOM 996 O O . THR A 1 127 ? 0.581 -10.258 -2.436 1.00 95.69 127 THR A O 1
ATOM 999 N N . VAL A 1 128 ? 2.168 -8.703 -2.152 1.00 94.69 128 VAL A N 1
ATOM 1000 C CA . VAL A 1 128 ? 1.665 -8.255 -0.843 1.00 94.69 128 VAL A CA 1
ATOM 1001 C C . VAL A 1 128 ? 0.270 -7.634 -0.958 1.00 94.69 128 VAL A C 1
ATOM 1003 O O . VAL A 1 128 ? -0.600 -7.967 -0.157 1.00 94.69 128 VAL A O 1
ATOM 1006 N N . LEU A 1 129 ? 0.027 -6.778 -1.955 1.00 93.69 129 LEU A N 1
ATOM 1007 C CA . LEU A 1 129 ? -1.285 -6.155 -2.177 1.00 93.69 129 LEU A CA 1
ATOM 1008 C C . LEU A 1 129 ? -2.362 -7.185 -2.554 1.00 93.69 129 LEU A C 1
ATOM 1010 O O . LEU A 1 129 ? -3.491 -7.082 -2.086 1.00 93.69 129 LEU A O 1
ATOM 1014 N N . THR A 1 130 ? -2.011 -8.204 -3.340 1.00 95.19 130 THR A N 1
ATOM 1015 C CA . THR A 1 130 ? -2.901 -9.323 -3.700 1.00 95.19 130 THR A CA 1
ATOM 1016 C C . THR A 1 130 ? -3.279 -10.135 -2.460 1.00 95.19 130 THR A C 1
ATOM 1018 O O . THR A 1 130 ? -4.455 -10.224 -2.114 1.00 95.19 130 THR A O 1
ATOM 1021 N N . ASN A 1 131 ? -2.281 -10.568 -1.684 1.00 92.94 131 ASN A N 1
ATOM 1022 C CA . ASN A 1 131 ? -2.473 -11.281 -0.417 1.00 92.94 131 ASN A CA 1
ATOM 1023 C C . ASN A 1 131 ? -3.259 -10.490 0.647 1.00 92.94 131 ASN A C 1
ATOM 1025 O O . ASN A 1 131 ? -3.716 -11.085 1.619 1.00 92.94 131 ASN A O 1
ATOM 1029 N N . LEU A 1 132 ? -3.385 -9.166 0.517 1.00 90.38 132 LEU A N 1
ATOM 1030 C CA . LEU A 1 132 ? -4.205 -8.320 1.392 1.00 90.38 132 LEU A CA 1
ATOM 1031 C C . LEU A 1 132 ? -5.676 -8.237 0.955 1.00 90.38 132 LEU A C 1
ATOM 1033 O O . LEU A 1 132 ? -6.521 -7.898 1.780 1.00 90.38 132 LEU A O 1
ATOM 1037 N N . ILE A 1 133 ? -5.976 -8.492 -0.321 1.00 89.94 133 ILE A N 1
ATOM 1038 C CA . ILE A 1 133 ? -7.324 -8.390 -0.904 1.00 89.94 133 ILE A CA 1
ATOM 1039 C C . ILE A 1 133 ? -8.055 -9.733 -0.863 1.00 89.94 133 ILE A C 1
ATOM 1041 O O . ILE A 1 133 ? -9.274 -9.745 -0.696 1.00 89.94 133 ILE A O 1
ATOM 1045 N N . ASP A 1 134 ? -7.315 -10.832 -1.005 1.00 83.38 134 ASP A N 1
ATOM 1046 C CA . ASP A 1 134 ? -7.861 -12.182 -1.171 1.00 83.38 134 ASP A CA 1
ATOM 1047 C C . ASP A 1 134 ? -7.927 -12.964 0.174 1.00 83.38 134 ASP A C 1
ATOM 1049 O O . ASP A 1 134 ? -7.967 -14.193 0.187 1.00 83.38 134 ASP A O 1
ATOM 1053 N N . ARG A 1 135 ? -7.927 -12.238 1.310 1.00 71.75 135 ARG A N 1
ATOM 1054 C CA . ARG A 1 135 ? -8.030 -12.720 2.709 1.00 71.75 135 ARG A CA 1
ATOM 1055 C C . ARG A 1 135 ? -9.269 -12.186 3.432 1.00 71.75 135 ARG A C 1
ATOM 1057 O O . ARG A 1 135 ? -9.873 -12.975 4.186 1.00 71.75 135 ARG A O 1
#

pLDDT: mean 85.03, std 13.78, range [44.47, 95.69]

Radius of gyration: 17.34 Å; chains: 1; bounding box: 51×27×48 Å

Organism: NCBI:txid1155944